Protein AF-A0A1M6E2Q2-F1 (afdb_monomer_lite)

Secondary structure (DSSP, 8-state):
-EE-GGG-EE-PPP----HHHHHHHHHHS-TTSHHHHHHHHHHHHHHHHHHHHTTPPPGGGSPPPSS-HHHHHHHHHHHHTT-

pLDDT: mean 93.16, std 5.12, range [67.94, 98.31]

Radius of gyration: 20.56 Å; chains: 1; bounding box: 41×27×51 Å

Foldseek 3Di:
DDADPPRDDDDDDDDDDDPVVVLVCLCPDDCVDPSSVVSVVVCVVVVVVVCVVVVHDDPVRDDDDPDDPVRVVVVVVVVVVVD

Structure (mmCIF, N/CA/C/O backbone):
data_AF-A0A1M6E2Q2-F1
#
_entry.id   AF-A0A1M6E2Q2-F1
#
loop_
_atom_site.group_PDB
_atom_site.id
_atom_site.type_symbol
_atom_site.label_atom_id
_atom_site.label_alt_id
_atom_site.label_comp_id
_atom_site.label_asym_id
_atom_site.label_entity_id
_atom_site.label_seq_id
_atom_site.pdbx_PDB_ins_code
_atom_site.Cartn_x
_atom_site.Cartn_y
_atom_site.Cartn_z
_atom_site.occupancy
_atom_site.B_iso_or_equiv
_atom_site.auth_seq_id
_atom_site.auth_comp_id
_atom_site.auth_asym_id
_atom_site.auth_atom_id
_atom_site.pdbx_PDB_model_num
ATOM 1 N N . MET A 1 1 ? -12.302 4.218 24.636 1.00 76.81 1 MET A N 1
ATOM 2 C CA . MET A 1 1 ? -13.398 5.215 24.714 1.00 76.81 1 MET A CA 1
ATOM 3 C C . MET A 1 1 ? -13.047 6.336 23.762 1.00 76.81 1 MET A C 1
ATOM 5 O O . MET A 1 1 ? -11.880 6.697 23.734 1.00 76.81 1 MET A O 1
ATOM 9 N N . ILE A 1 2 ? -13.994 6.832 22.970 1.00 82.88 2 ILE A N 1
ATOM 10 C CA . ILE A 1 2 ? -13.780 8.047 22.171 1.00 82.88 2 ILE A CA 1
ATOM 11 C C . ILE A 1 2 ? -14.802 9.107 22.557 1.00 82.88 2 ILE A C 1
ATOM 13 O O . ILE A 1 2 ? -15.948 8.768 22.877 1.00 82.88 2 ILE A O 1
ATOM 17 N N . ASP A 1 3 ? -14.383 10.363 22.492 1.00 85.62 3 ASP A N 1
ATOM 18 C CA . ASP A 1 3 ? -15.258 11.506 22.707 1.00 85.62 3 ASP A CA 1
ATOM 19 C C . ASP A 1 3 ? -16.036 11.825 21.424 1.00 85.62 3 ASP A C 1
ATOM 21 O O . ASP A 1 3 ? -15.511 11.786 20.308 1.00 85.62 3 ASP A O 1
ATOM 25 N N . LEU A 1 4 ? -17.322 12.106 21.591 1.00 85.31 4 LEU A N 1
ATOM 26 C CA . LEU A 1 4 ? -18.252 12.529 20.553 1.00 85.31 4 LEU A CA 1
ATOM 27 C C . LEU A 1 4 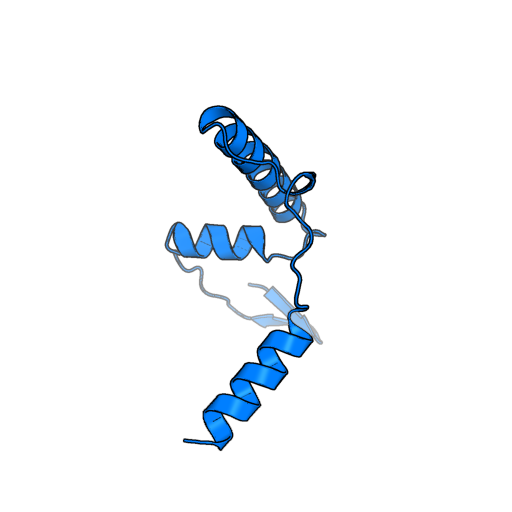? -18.701 13.972 20.818 1.00 85.31 4 LEU A C 1
ATOM 29 O O . LEU A 1 4 ? -18.372 14.592 21.832 1.00 85.31 4 LEU A O 1
ATOM 33 N N . ALA A 1 5 ? -19.497 14.515 19.896 1.00 84.06 5 ALA A N 1
ATOM 34 C CA . ALA A 1 5 ? -20.102 15.828 20.069 1.00 84.06 5 ALA A CA 1
ATOM 35 C C . ALA A 1 5 ? -20.882 15.923 21.396 1.00 84.06 5 ALA A C 1
ATOM 37 O O . ALA A 1 5 ? -21.545 14.972 21.814 1.00 84.06 5 ALA A O 1
ATOM 38 N N . LYS A 1 6 ? -20.832 17.105 22.024 1.00 86.88 6 LYS A N 1
ATOM 39 C CA . LYS A 1 6 ? -21.548 17.433 23.272 1.00 86.88 6 LYS A CA 1
ATOM 40 C C . LYS A 1 6 ? -21.152 16.571 24.486 1.00 86.88 6 LYS A C 1
ATOM 42 O O . LYS A 1 6 ? -21.971 16.355 25.370 1.00 86.88 6 LYS A O 1
ATOM 47 N N . GLY A 1 7 ? -19.911 16.079 24.532 1.00 85.75 7 GLY A N 1
ATOM 48 C CA . GLY A 1 7 ? -19.380 15.337 25.685 1.00 85.75 7 GLY A CA 1
ATOM 49 C C . GLY A 1 7 ? -19.895 13.901 25.811 1.00 85.75 7 GLY A C 1
ATOM 50 O O . GLY A 1 7 ? -19.619 13.236 26.806 1.00 85.75 7 GLY A O 1
ATOM 51 N N . ALA A 1 8 ? -20.635 13.400 24.816 1.00 87.31 8 ALA A N 1
ATOM 52 C CA . ALA A 1 8 ? -21.024 11.998 24.773 1.00 87.31 8 ALA A CA 1
ATOM 53 C C . ALA A 1 8 ? -19.783 11.120 24.562 1.00 87.31 8 ALA A C 1
ATOM 55 O O . ALA A 1 8 ? -18.918 11.446 23.755 1.00 87.31 8 ALA A O 1
ATOM 56 N N . GLN A 1 9 ? -19.705 9.982 25.248 1.00 89.44 9 GLN A N 1
ATOM 57 C CA . GLN A 1 9 ? -18.596 9.044 25.087 1.00 89.44 9 GLN A CA 1
ATOM 58 C C . GLN A 1 9 ? -19.086 7.712 24.534 1.00 89.44 9 GLN A C 1
ATOM 60 O O . GLN A 1 9 ? -20.100 7.171 24.979 1.00 89.44 9 GLN A O 1
ATOM 65 N N . ARG A 1 10 ? -18.343 7.152 23.575 1.00 88.06 10 ARG A N 1
ATOM 66 C CA . ARG A 1 10 ? -18.630 5.829 23.010 1.00 88.06 10 ARG A CA 1
ATOM 67 C C . ARG A 1 10 ? -17.557 4.824 23.404 1.00 88.06 10 ARG A C 1
ATOM 69 O O . ARG A 1 10 ? -16.366 5.021 23.145 1.00 88.06 10 ARG A O 1
ATOM 76 N N . LYS A 1 11 ? -17.997 3.691 23.961 1.00 86.69 11 LYS A N 1
ATOM 77 C CA . LYS A 1 11 ? -17.169 2.484 24.061 1.00 86.69 11 LYS A CA 1
ATOM 78 C C . LYS A 1 11 ? -16.982 1.920 22.656 1.00 86.69 11 LYS A C 1
ATOM 80 O O . LYS A 1 11 ? -17.945 1.525 22.004 1.00 86.69 11 LYS A O 1
ATOM 85 N N . ILE A 1 12 ? -15.742 1.934 22.187 1.00 86.94 12 ILE A N 1
ATOM 86 C CA . ILE A 1 12 ? -15.318 1.214 20.989 1.00 86.94 12 ILE A CA 1
ATOM 87 C C . ILE A 1 12 ? -14.598 -0.032 21.478 1.00 86.94 12 ILE A C 1
ATOM 89 O O . ILE A 1 12 ? -13.770 0.066 22.382 1.00 86.94 12 ILE A O 1
ATOM 93 N N . ALA A 1 13 ? -14.976 -1.182 20.927 1.00 89.06 13 ALA A N 1
ATOM 94 C CA .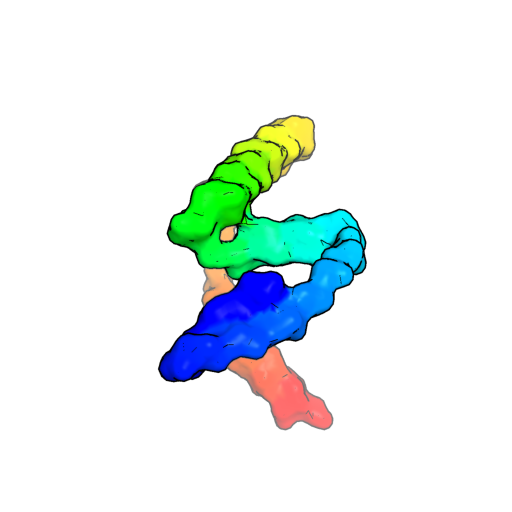 ALA A 1 13 ? -14.322 -2.444 21.222 1.00 89.06 13 ALA A CA 1
ATOM 95 C C . ALA A 1 13 ? -13.010 -2.541 20.443 1.00 89.06 13 ALA A C 1
ATOM 97 O O . ALA A 1 13 ? -12.976 -2.239 19.247 1.00 89.06 13 ALA A O 1
ATOM 98 N N . ASP A 1 14 ? -11.963 -3.007 21.113 1.00 90.94 14 ASP A N 1
ATOM 99 C CA . ASP A 1 14 ? -10.722 -3.374 20.450 1.00 90.94 14 ASP A CA 1
ATOM 100 C C . ASP A 1 14 ? -10.921 -4.702 19.721 1.00 90.94 14 ASP A C 1
ATOM 102 O O . ASP A 1 14 ? -11.369 -5.696 20.298 1.00 90.94 14 ASP A O 1
ATOM 106 N N . ILE A 1 15 ? -10.600 -4.715 18.430 1.00 91.25 15 ILE A N 1
ATOM 107 C CA . ILE A 1 15 ? -10.711 -5.899 17.582 1.00 91.25 15 ILE A CA 1
ATOM 108 C C . ILE A 1 15 ? -9.336 -6.270 17.042 1.00 91.25 15 ILE A C 1
ATOM 110 O O . ILE A 1 15 ? -8.568 -5.417 16.599 1.00 91.25 15 ILE A O 1
ATOM 114 N N . LYS A 1 16 ? -9.020 -7.566 17.061 1.00 94.38 16 LYS A N 1
ATOM 115 C CA . LYS A 1 16 ? -7.828 -8.083 16.387 1.00 94.38 16 LYS A CA 1
ATOM 116 C C . LYS A 1 16 ? -8.127 -8.212 14.901 1.00 94.38 16 LYS A C 1
ATOM 118 O O . LYS A 1 16 ? -9.119 -8.825 14.515 1.00 94.38 16 LYS A O 1
ATOM 123 N N . LEU A 1 17 ? -7.256 -7.647 14.077 1.00 95.19 17 LEU A N 1
ATOM 124 C CA . LEU A 1 17 ? -7.378 -7.676 12.626 1.00 95.19 17 LEU A CA 1
ATOM 125 C C . LEU A 1 17 ? -6.376 -8.659 12.029 1.00 95.19 17 LEU A C 1
ATOM 127 O O . LEU A 1 17 ? -5.320 -8.929 12.606 1.00 95.19 17 LEU A O 1
ATOM 131 N N . SER A 1 18 ? -6.703 -9.195 10.854 1.00 97.50 18 SER A N 1
ATOM 132 C CA . SER A 1 18 ? -5.713 -9.941 10.085 1.00 97.50 18 SER A CA 1
ATOM 133 C C . SER A 1 18 ? -4.630 -8.987 9.587 1.00 97.50 18 SER A C 1
ATOM 135 O O . SER A 1 18 ? -4.879 -7.803 9.349 1.00 97.50 18 SER A O 1
ATOM 137 N N . ARG A 1 19 ? -3.426 -9.519 9.361 1.00 95.50 19 ARG A N 1
ATOM 138 C CA . ARG A 1 19 ? -2.303 -8.745 8.813 1.00 95.50 19 ARG A CA 1
ATOM 139 C C . ARG A 1 19 ? -2.683 -8.017 7.521 1.00 95.50 19 ARG A C 1
ATOM 141 O O . ARG A 1 19 ? -2.318 -6.865 7.336 1.00 95.50 19 ARG A O 1
ATOM 148 N N . TYR A 1 20 ? -3.463 -8.681 6.666 1.00 96.19 20 TYR A N 1
ATOM 149 C CA . TYR A 1 20 ? -3.945 -8.099 5.419 1.00 96.19 20 TYR A CA 1
ATOM 150 C C . TYR A 1 20 ? -4.835 -6.872 5.652 1.00 96.19 20 TYR A C 1
ATOM 152 O O . TYR A 1 20 ? -4.646 -5.848 5.003 1.00 96.19 20 TYR A O 1
ATOM 160 N N . VAL A 1 21 ? -5.760 -6.935 6.615 1.00 97.00 21 VAL A N 1
ATOM 161 C CA . VAL A 1 21 ? -6.608 -5.782 6.948 1.00 97.00 21 VAL A CA 1
ATOM 162 C C . VAL A 1 21 ? -5.775 -4.642 7.540 1.00 97.00 21 VAL A C 1
ATOM 164 O O . VAL A 1 21 ? -6.006 -3.490 7.180 1.00 97.00 21 VAL A O 1
ATOM 167 N N . CYS A 1 22 ? -4.776 -4.939 8.379 1.00 93.94 22 CYS A N 1
ATOM 168 C CA . CYS A 1 22 ? -3.866 -3.913 8.897 1.00 93.94 22 CYS A CA 1
ATOM 169 C C . CYS A 1 22 ? -3.137 -3.172 7.765 1.00 93.94 22 CYS A C 1
ATOM 171 O O . CYS A 1 22 ? -3.133 -1.944 7.759 1.00 93.94 22 CYS A O 1
ATOM 173 N N . TYR A 1 23 ? -2.611 -3.897 6.770 1.00 94.62 23 TYR A N 1
ATOM 174 C CA . TYR A 1 23 ? -1.969 -3.280 5.603 1.00 94.62 23 TYR A CA 1
ATOM 175 C C . TYR A 1 23 ? -2.917 -2.367 4.830 1.00 94.62 23 TYR A C 1
ATOM 177 O O . TYR A 1 23 ? -2.543 -1.254 4.470 1.00 94.62 23 TYR A O 1
ATOM 185 N N . LEU A 1 24 ? -4.159 -2.803 4.606 1.00 95.62 24 LEU A N 1
ATOM 186 C CA . LEU A 1 24 ? -5.149 -1.979 3.914 1.00 95.62 24 LEU A CA 1
ATOM 187 C C . LEU A 1 24 ? -5.462 -0.692 4.685 1.00 95.62 24 LEU A C 1
ATOM 189 O O . LEU A 1 24 ? -5.585 0.362 4.064 1.00 95.62 24 LEU A O 1
ATOM 193 N N . ILE A 1 25 ? -5.572 -0.753 6.013 1.00 94.44 25 ILE A N 1
ATOM 194 C CA . ILE A 1 25 ? -5.811 0.435 6.844 1.00 94.44 25 ILE A CA 1
ATOM 195 C C . ILE A 1 25 ? -4.637 1.411 6.749 1.00 94.44 25 ILE A C 1
ATOM 197 O O . ILE A 1 25 ? -4.857 2.606 6.589 1.00 94.44 25 ILE A O 1
ATOM 201 N N . GLU A 1 26 ? -3.406 0.916 6.823 1.00 95.19 26 GLU A N 1
ATO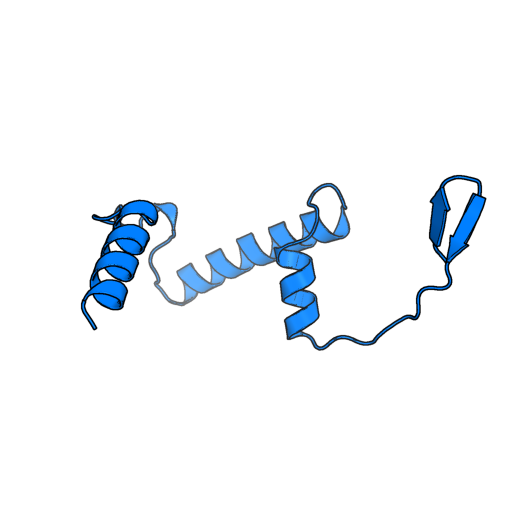M 202 C CA . GLU A 1 26 ? -2.198 1.740 6.757 1.00 95.19 26 GLU A CA 1
ATOM 203 C C . GLU A 1 26 ? -2.041 2.406 5.382 1.00 95.19 26 GLU A C 1
ATOM 205 O O . GLU A 1 26 ? -1.836 3.614 5.287 1.00 95.19 26 GLU A O 1
ATOM 210 N N . MET A 1 27 ? -2.260 1.657 4.299 1.00 93.81 27 MET A N 1
ATOM 211 C CA . MET A 1 27 ? -2.162 2.180 2.932 1.00 93.81 27 MET A CA 1
ATOM 212 C C . MET A 1 27 ? -3.267 3.188 2.580 1.00 93.81 27 MET A C 1
ATOM 214 O O . MET A 1 27 ? -3.026 4.082 1.775 1.00 93.81 27 MET A O 1
ATOM 218 N N . ASN A 1 28 ? -4.463 3.072 3.170 1.00 96.50 28 ASN A N 1
ATOM 219 C CA . ASN A 1 28 ? -5.619 3.929 2.853 1.00 96.50 28 ASN A CA 1
ATOM 220 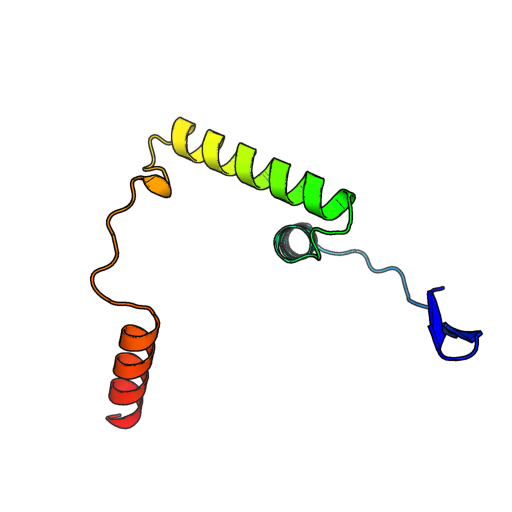C C . ASN A 1 28 ? -5.966 4.938 3.965 1.00 96.50 28 ASN A C 1
ATOM 222 O O . ASN A 1 28 ? -6.975 5.640 3.871 1.00 96.50 28 ASN A O 1
ATOM 226 N N . GLY A 1 29 ? -5.180 4.981 5.041 1.00 95.75 29 GLY A N 1
ATOM 227 C CA . GLY A 1 29 ? -5.434 5.834 6.196 1.00 95.75 29 GLY A CA 1
ATOM 228 C C . GLY A 1 29 ? -5.201 7.321 5.918 1.00 95.75 29 GLY A C 1
ATOM 229 O O . GLY A 1 29 ? -4.577 7.701 4.929 1.00 95.75 29 GLY A O 1
ATOM 230 N N . ASP A 1 30 ? -5.669 8.173 6.837 1.00 97.50 30 ASP A N 1
ATOM 231 C CA . ASP A 1 30 ? -5.407 9.618 6.794 1.00 97.50 30 ASP A CA 1
ATOM 232 C C . ASP A 1 30 ? -3.909 9.899 7.033 1.00 97.50 30 ASP A C 1
ATOM 234 O O . ASP A 1 30 ? -3.433 9.656 8.150 1.00 97.50 30 ASP A O 1
ATOM 238 N N . PRO A 1 31 ? -3.172 10.439 6.043 1.00 97.06 31 PRO A N 1
ATOM 239 C CA . PRO A 1 31 ? -1.736 10.695 6.157 1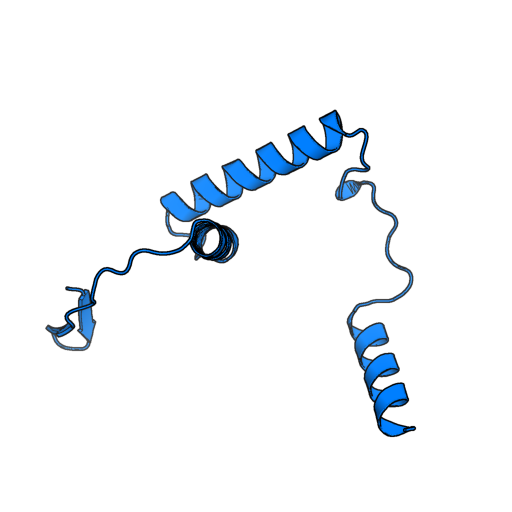.00 97.06 31 PRO A CA 1
ATOM 240 C C . PRO A 1 31 ? -1.393 11.789 7.176 1.00 97.06 31 PRO A C 1
ATOM 242 O O . PRO A 1 31 ? -0.235 11.937 7.546 1.00 97.06 31 PRO A O 1
ATOM 245 N N . ARG A 1 32 ? -2.371 12.554 7.681 1.00 97.44 32 ARG A N 1
ATOM 246 C CA . ARG A 1 32 ? -2.137 13.508 8.780 1.00 97.44 32 ARG A CA 1
ATOM 247 C C . ARG A 1 32 ? -1.868 12.813 10.116 1.00 97.44 32 ARG A C 1
ATOM 249 O O . ARG A 1 32 ? -1.442 13.463 11.065 1.00 97.44 32 ARG A O 1
ATOM 256 N N . LYS A 1 33 ? -2.136 11.508 10.215 1.00 97.00 33 LYS A N 1
ATOM 257 C CA . LYS A 1 33 ? -1.769 10.691 11.373 1.00 97.00 33 LYS A CA 1
ATOM 258 C C . LYS A 1 33 ? -0.351 10.169 11.180 1.00 97.00 33 LYS A C 1
ATOM 260 O O . LYS A 1 33 ? -0.102 9.411 10.249 1.00 97.00 33 LYS A O 1
ATOM 265 N N . GLU A 1 34 ? 0.545 10.511 12.098 1.00 97.12 34 GLU A N 1
ATOM 266 C CA . GLU A 1 34 ? 1.975 10.180 12.015 1.00 97.12 34 GLU A CA 1
ATOM 267 C C . GLU A 1 34 ? 2.247 8.694 11.728 1.00 97.12 34 GLU A C 1
ATOM 269 O O . GLU A 1 34 ? 2.974 8.372 10.793 1.00 97.12 34 GLU A O 1
ATOM 274 N N . ILE A 1 35 ? 1.595 7.781 12.458 1.00 95.31 35 ILE A N 1
ATOM 275 C CA . ILE A 1 35 ? 1.762 6.329 12.264 1.00 95.31 35 ILE A CA 1
ATOM 276 C C . ILE A 1 35 ? 1.400 5.906 10.832 1.00 95.31 35 ILE A C 1
ATOM 278 O O . ILE A 1 35 ? 2.086 5.078 10.239 1.00 95.31 35 ILE A O 1
ATOM 282 N N . ILE A 1 36 ? 0.352 6.498 10.256 1.00 97.44 36 ILE A N 1
ATOM 283 C CA . ILE A 1 36 ? -0.069 6.205 8.883 1.00 97.44 36 ILE A CA 1
ATOM 284 C C . ILE A 1 36 ? 0.951 6.756 7.881 1.00 97.44 36 ILE A C 1
ATOM 286 O O . ILE A 1 36 ? 1.318 6.053 6.945 1.00 97.44 36 ILE A O 1
ATOM 290 N N . ALA A 1 37 ? 1.449 7.979 8.083 1.00 97.62 37 ALA A N 1
ATOM 291 C CA . ALA A 1 37 ? 2.450 8.587 7.203 1.00 97.62 37 ALA A CA 1
ATOM 292 C C . ALA A 1 37 ? 3.769 7.795 7.176 1.00 97.62 37 ALA A C 1
ATOM 294 O O . ALA A 1 37 ? 4.339 7.556 6.106 1.00 97.62 37 ALA A O 1
ATOM 295 N N . LEU A 1 38 ? 4.236 7.354 8.348 1.00 97.44 38 LEU A N 1
ATOM 296 C CA . LEU A 1 38 ? 5.421 6.505 8.474 1.00 97.44 38 LEU A CA 1
ATOM 297 C C . LEU A 1 38 ? 5.212 5.169 7.758 1.00 97.44 38 LEU A C 1
ATOM 299 O O . LEU A 1 38 ? 6.067 4.744 6.982 1.00 97.44 38 LEU A O 1
ATOM 303 N N . GLY A 1 39 ? 4.045 4.558 7.953 1.00 96.56 39 GLY A N 1
ATOM 304 C CA . GLY A 1 39 ? 3.642 3.332 7.280 1.00 96.56 39 GLY A CA 1
ATOM 305 C C . GLY A 1 39 ? 3.629 3.433 5.760 1.00 96.56 39 GLY A C 1
ATOM 306 O O . GLY A 1 39 ? 4.255 2.638 5.057 1.00 96.56 39 GLY A O 1
ATOM 307 N N . GLN A 1 40 ? 2.968 4.461 5.232 1.00 97.31 40 GLN A N 1
ATOM 308 C CA . GLN A 1 40 ? 2.927 4.742 3.797 1.00 97.31 40 GLN A CA 1
ATOM 309 C C . GLN A 1 40 ? 4.333 4.954 3.222 1.00 97.31 40 GLN A C 1
ATOM 311 O O . GLN A 1 40 ? 4.649 4.412 2.162 1.00 97.31 40 GLN A O 1
ATOM 316 N N . THR A 1 41 ? 5.197 5.674 3.944 1.00 97.06 41 THR A N 1
ATOM 317 C CA . THR A 1 41 ? 6.602 5.870 3.555 1.00 97.06 41 THR A CA 1
ATOM 318 C C . THR A 1 41 ? 7.357 4.543 3.516 1.00 97.06 41 THR A C 1
ATOM 320 O O . THR A 1 41 ? 8.029 4.247 2.526 1.00 97.06 41 THR A O 1
ATOM 323 N N . TYR A 1 42 ? 7.209 3.711 4.550 1.00 96.44 42 TYR A N 1
ATOM 324 C CA . TYR A 1 42 ? 7.822 2.386 4.611 1.00 96.44 42 TYR A CA 1
ATOM 325 C C . TYR A 1 42 ? 7.413 1.521 3.414 1.00 96.44 42 TYR A C 1
ATOM 327 O O . TYR A 1 42 ? 8.278 0.980 2.721 1.00 96.44 42 TYR A O 1
ATOM 335 N N . PHE A 1 43 ? 6.113 1.428 3.121 1.00 96.00 43 PHE A N 1
ATOM 336 C CA . PHE A 1 43 ? 5.631 0.626 1.998 1.00 96.00 43 PHE A CA 1
ATOM 337 C C . PHE A 1 43 ? 6.093 1.178 0.652 1.00 96.00 43 PHE A C 1
ATOM 339 O O . PHE A 1 43 ? 6.529 0.396 -0.190 1.00 96.00 43 PHE A O 1
ATOM 346 N N . ALA A 1 44 ? 6.088 2.498 0.456 1.00 95.88 44 ALA A N 1
ATOM 347 C CA . ALA A 1 44 ? 6.591 3.107 -0.772 1.00 95.88 44 ALA A CA 1
ATOM 34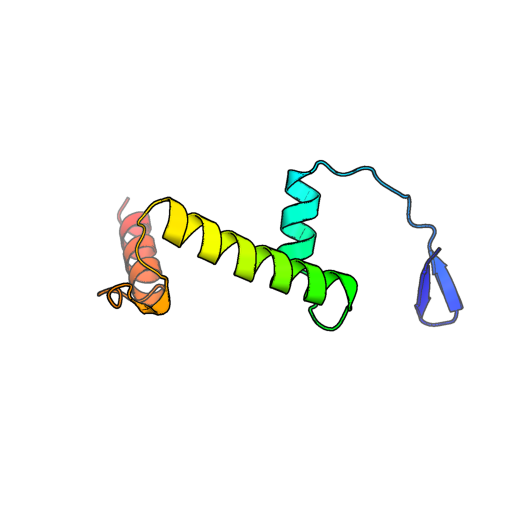8 C C . ALA A 1 44 ? 8.070 2.759 -1.018 1.00 95.88 44 ALA A C 1
ATOM 350 O O . ALA A 1 44 ? 8.434 2.325 -2.115 1.00 95.88 44 ALA A O 1
ATOM 351 N N . VAL A 1 45 ? 8.918 2.883 0.010 1.00 97.06 45 VAL A N 1
ATOM 352 C CA . VAL A 1 45 ? 10.338 2.511 -0.073 1.00 97.06 45 VAL A CA 1
ATOM 353 C C . VAL A 1 45 ? 10.489 1.014 -0.332 1.00 97.06 45 VAL A C 1
ATOM 355 O O . VAL A 1 45 ? 11.217 0.623 -1.247 1.00 97.06 45 VAL A O 1
ATOM 358 N N . LYS A 1 46 ? 9.777 0.167 0.423 1.00 97.19 46 LYS A N 1
ATOM 359 C CA . LYS A 1 46 ? 9.927 -1.284 0.308 1.00 97.19 46 LYS A CA 1
ATOM 360 C C . LYS A 1 46 ? 9.455 -1.807 -1.046 1.00 97.19 46 LYS A C 1
ATOM 362 O O . LYS A 1 46 ? 10.132 -2.643 -1.635 1.00 97.19 46 LYS A O 1
ATOM 367 N N . THR A 1 47 ? 8.354 -1.282 -1.583 1.00 96.62 47 THR A N 1
ATOM 368 C CA . THR A 1 47 ? 7.878 -1.638 -2.925 1.00 96.62 47 THR A CA 1
ATOM 369 C C . THR A 1 47 ? 8.907 -1.277 -3.994 1.00 96.62 47 THR A C 1
ATOM 371 O O . THR A 1 47 ? 9.179 -2.105 -4.858 1.00 96.62 47 THR A O 1
ATOM 374 N N . ARG A 1 48 ? 9.539 -0.097 -3.924 1.00 97.38 48 ARG A N 1
ATOM 375 C CA . ARG A 1 48 ? 10.597 0.289 -4.877 1.00 97.38 48 ARG A CA 1
ATOM 376 C C . ARG A 1 48 ? 11.815 -0.629 -4.787 1.00 97.38 48 ARG A C 1
ATOM 378 O O . ARG A 1 48 ? 12.314 -1.060 -5.821 1.00 97.38 48 ARG A O 1
ATOM 385 N N . GLN A 1 49 ? 12.259 -0.964 -3.575 1.00 98.25 49 GLN A N 1
ATOM 386 C CA . GLN A 1 49 ? 13.349 -1.926 -3.371 1.00 98.25 49 GLN A CA 1
ATOM 387 C C . GLN A 1 49 ? 13.022 -3.273 -4.020 1.00 98.25 49 GLN A C 1
ATOM 389 O O . GLN A 1 49 ? 13.813 -3.773 -4.809 1.00 98.25 49 GLN A O 1
ATOM 394 N N . THR A 1 50 ? 11.825 -3.811 -3.779 1.00 98.25 50 THR A N 1
ATOM 395 C CA . THR A 1 50 ? 11.392 -5.084 -4.372 1.00 98.25 50 THR A CA 1
ATOM 396 C C . THR A 1 50 ? 11.280 -5.010 -5.898 1.00 98.25 50 THR A C 1
ATOM 398 O O . THR A 1 50 ? 11.696 -5.944 -6.574 1.00 98.25 50 THR A O 1
ATOM 401 N N . ILE A 1 51 ? 10.778 -3.910 -6.475 1.00 98.00 51 ILE A N 1
ATOM 402 C CA . ILE A 1 51 ? 10.763 -3.732 -7.939 1.00 98.00 51 ILE A CA 1
ATOM 403 C C . ILE A 1 51 ? 12.190 -3.798 -8.497 1.00 98.00 51 ILE A C 1
ATOM 405 O O . ILE A 1 51 ? 12.413 -4.499 -9.479 1.00 98.00 51 ILE A O 1
ATOM 409 N N . ALA A 1 52 ? 13.153 -3.126 -7.860 1.00 97.31 52 ALA A N 1
ATOM 410 C CA . ALA A 1 52 ? 14.552 -3.165 -8.280 1.00 97.31 52 ALA A CA 1
ATOM 411 C C . ALA A 1 52 ? 15.168 -4.569 -8.134 1.00 97.31 52 ALA A C 1
ATOM 413 O O . ALA A 1 52 ? 15.808 -5.050 -9.065 1.00 97.31 52 ALA A O 1
ATOM 414 N N . GLU A 1 53 ? 14.934 -5.241 -7.003 1.00 98.31 53 GLU A N 1
ATOM 415 C CA . GLU A 1 53 ? 15.401 -6.611 -6.730 1.00 98.31 53 GLU A CA 1
ATOM 416 C C . GLU A 1 53 ? 14.875 -7.619 -7.765 1.00 98.31 53 GLU A C 1
ATOM 418 O O . GLU A 1 53 ? 15.602 -8.517 -8.182 1.00 98.31 53 GLU A O 1
ATOM 423 N N . LEU A 1 54 ? 13.624 -7.459 -8.206 1.00 98.31 54 LEU A N 1
ATOM 424 C CA . LEU A 1 54 ? 12.990 -8.325 -9.205 1.00 98.31 54 LEU A CA 1
ATOM 425 C C . LEU A 1 54 ? 13.280 -7.904 -10.658 1.00 98.31 54 LEU A C 1
ATOM 427 O O . LEU A 1 54 ? 12.767 -8.536 -11.580 1.00 98.31 54 LEU A O 1
ATOM 431 N N . GLY A 1 55 ? 14.054 -6.835 -10.883 1.00 97.31 55 GLY A N 1
ATOM 432 C CA . GLY A 1 55 ? 14.316 -6.294 -12.223 1.00 97.31 55 GLY A CA 1
ATOM 433 C C . GLY A 1 55 ? 13.075 -5.717 -12.918 1.00 97.31 55 GLY A C 1
ATOM 434 O O . GLY A 1 55 ? 13.009 -5.676 -14.146 1.00 97.31 55 GLY A O 1
ATOM 435 N N . GLY A 1 56 ? 12.066 -5.307 -12.149 1.00 96.44 56 GLY A N 1
ATOM 436 C CA . GLY A 1 56 ? 10.828 -4.733 -12.661 1.00 96.44 56 GLY A CA 1
ATOM 437 C C . GLY A 1 56 ? 10.979 -3.283 -13.129 1.00 96.44 56 GLY A C 1
ATOM 438 O O . GLY A 1 56 ? 11.901 -2.559 -12.753 1.00 96.44 56 GLY A O 1
ATOM 439 N N . THR A 1 57 ? 10.025 -2.827 -13.938 1.00 96.56 57 THR A N 1
ATOM 440 C CA . THR A 1 57 ? 9.951 -1.426 -14.370 1.00 96.56 57 THR A CA 1
ATOM 441 C C . THR A 1 57 ? 9.365 -0.554 -13.262 1.00 96.56 57 THR A C 1
ATOM 443 O O . THR A 1 57 ? 8.297 -0.846 -12.724 1.00 96.56 57 THR A O 1
ATOM 446 N N . MET A 1 58 ? 10.050 0.544 -12.937 1.00 96.56 58 MET A N 1
ATOM 447 C CA . MET A 1 58 ? 9.553 1.522 -11.967 1.00 96.56 58 MET A CA 1
ATOM 448 C C . MET A 1 58 ? 8.291 2.239 -12.476 1.00 96.56 58 MET A C 1
ATOM 450 O O . MET A 1 58 ? 8.184 2.466 -13.683 1.00 96.56 58 MET A O 1
ATOM 454 N N . PRO A 1 59 ? 7.366 2.654 -11.587 1.00 91.94 59 PRO A N 1
ATOM 455 C CA . PRO A 1 59 ? 6.125 3.321 -11.980 1.00 91.94 59 PRO A CA 1
ATOM 456 C C . PRO A 1 59 ? 6.322 4.563 -12.857 1.00 91.94 59 PRO A C 1
ATOM 458 O O . PRO A 1 59 ? 5.570 4.763 -13.804 1.00 91.94 59 PRO A O 1
ATOM 461 N N . GLU A 1 60 ? 7.353 5.364 -12.580 1.00 93.38 60 GLU A N 1
ATOM 462 C CA . GLU A 1 60 ? 7.720 6.552 -13.362 1.00 93.38 60 GLU A CA 1
ATOM 463 C C . GLU A 1 60 ? 8.167 6.241 -14.800 1.00 93.38 60 GLU A C 1
ATOM 465 O O . GLU A 1 60 ? 8.093 7.108 -15.666 1.00 93.38 60 GLU A O 1
ATOM 470 N N . ASN A 1 61 ? 8.587 5.001 -15.059 1.00 95.25 61 ASN A N 1
ATOM 471 C CA . ASN A 1 61 ? 9.066 4.534 -16.359 1.00 95.25 61 ASN A CA 1
ATOM 472 C C . ASN A 1 61 ? 8.018 3.686 -17.097 1.00 95.25 61 ASN A C 1
ATOM 474 O O . ASN A 1 61 ? 8.308 3.142 -18.164 1.00 95.25 61 ASN A O 1
ATOM 478 N N . LEU A 1 62 ? 6.816 3.522 -16.534 1.00 92.44 62 LEU A N 1
ATOM 479 C CA . LEU A 1 62 ? 5.743 2.798 -17.205 1.00 92.44 62 LEU A CA 1
ATOM 480 C C . LEU A 1 62 ? 5.227 3.604 -18.406 1.00 92.44 62 LEU A C 1
ATOM 482 O O . LEU A 1 62 ? 5.093 4.829 -18.320 1.00 92.44 62 LEU A O 1
ATOM 486 N N . PRO A 1 63 ? 4.886 2.940 -19.525 1.00 93.12 63 PRO A N 1
ATOM 487 C CA . PRO A 1 63 ? 4.280 3.623 -20.655 1.00 93.12 63 PRO A CA 1
ATOM 488 C C . PRO A 1 63 ? 2.942 4.237 -20.238 1.00 93.12 63 PRO A C 1
ATOM 490 O O . PRO A 1 63 ? 2.179 3.656 -19.460 1.00 93.12 63 PRO A O 1
ATOM 493 N N . THR A 1 64 ? 2.630 5.408 -20.794 1.00 89.62 64 THR A N 1
ATOM 494 C CA . THR A 1 64 ? 1.312 6.015 -20.585 1.00 89.62 64 THR A CA 1
ATOM 495 C C . THR A 1 64 ? 0.246 5.106 -21.206 1.00 89.62 64 THR A C 1
ATOM 497 O O . THR A 1 64 ? 0.350 4.787 -22.392 1.00 89.62 64 THR A O 1
ATOM 500 N N . PRO A 1 65 ? -0.784 4.682 -20.452 1.00 90.00 65 PRO A N 1
ATOM 501 C CA . PRO A 1 65 ? -1.842 3.845 -21.004 1.00 90.00 65 PRO A CA 1
ATOM 502 C C . PRO A 1 65 ? -2.579 4.551 -22.148 1.00 90.00 65 PRO A C 1
ATOM 504 O O . PRO A 1 65 ? -2.993 5.700 -22.000 1.00 90.00 65 PRO A O 1
ATOM 507 N N . GLU A 1 66 ? -2.834 3.842 -23.252 1.00 91.38 66 GLU A N 1
ATOM 508 C CA . GLU A 1 66 ? -3.551 4.390 -24.420 1.00 91.38 66 GLU A CA 1
ATOM 509 C C . GLU A 1 66 ? -4.966 4.884 -24.080 1.00 91.38 66 GLU A C 1
ATOM 511 O O . GLU A 1 66 ? -5.485 5.824 -24.682 1.00 91.38 66 GLU A O 1
ATOM 516 N N . LYS A 1 67 ? -5.621 4.236 -23.108 1.00 92.12 67 LYS A N 1
ATOM 517 C CA . LYS A 1 67 ? -6.987 4.559 -22.688 1.00 92.12 67 LYS A CA 1
ATOM 518 C C . LYS A 1 67 ? -7.020 4.998 -21.236 1.00 92.12 67 LYS A C 1
ATOM 520 O O . LYS A 1 67 ? -6.595 4.278 -20.336 1.00 92.12 67 LYS A O 1
ATOM 525 N N . SER A 1 68 ? -7.657 6.141 -20.997 1.00 91.31 68 SER A N 1
ATOM 526 C CA . SER A 1 68 ? -7.969 6.578 -19.638 1.00 91.31 68 SER A CA 1
ATOM 527 C C . SER A 1 68 ? -8.996 5.655 -18.971 1.00 91.31 68 SER A C 1
ATOM 529 O O . SER A 1 68 ? -9.879 5.086 -19.622 1.00 91.31 68 SER A O 1
ATOM 531 N N . ALA A 1 69 ? -8.961 5.585 -17.638 1.00 91.31 69 ALA A N 1
ATOM 532 C CA . ALA A 1 69 ? -9.933 4.827 -16.846 1.00 91.31 69 ALA A CA 1
ATOM 533 C C . ALA A 1 69 ? -11.397 5.208 -17.159 1.00 91.31 69 ALA A C 1
ATOM 535 O O . ALA A 1 69 ? -12.290 4.359 -17.135 1.00 91.31 69 ALA A O 1
ATOM 536 N N . LYS A 1 70 ? -11.655 6.476 -17.518 1.00 91.94 70 LYS A N 1
ATOM 537 C CA . LYS A 1 70 ? -12.984 6.952 -17.935 1.00 91.94 70 LYS A CA 1
ATOM 538 C C . LYS A 1 70 ? -13.447 6.285 -19.233 1.00 91.94 70 LYS A C 1
ATOM 540 O O . LYS A 1 70 ? -14.599 5.853 -19.317 1.00 91.94 70 LYS A O 1
ATOM 545 N N . LEU A 1 71 ? -12.561 6.182 -20.227 1.00 92.94 71 LEU A N 1
ATOM 546 C CA . LEU A 1 71 ? -12.860 5.521 -21.501 1.00 92.94 71 LEU A CA 1
ATOM 547 C C . LEU A 1 71 ? -13.109 4.029 -21.291 1.00 92.94 71 LEU A C 1
ATOM 549 O O . LEU A 1 71 ? -14.123 3.515 -21.761 1.00 92.94 71 LEU A O 1
ATOM 553 N N . LEU A 1 72 ? -12.265 3.370 -20.493 1.00 92.19 72 LEU A N 1
ATOM 554 C CA . LEU A 1 72 ? -12.442 1.962 -20.129 1.00 92.19 72 LEU A CA 1
ATOM 555 C C . LEU A 1 72 ? -13.798 1.718 -19.449 1.00 92.19 72 LEU A C 1
ATOM 557 O O . LEU A 1 72 ? -14.523 0.792 -19.815 1.00 92.19 72 LEU A O 1
ATOM 561 N N . LYS A 1 73 ? -14.199 2.589 -18.510 1.00 93.69 73 LYS A N 1
ATOM 562 C CA . LYS A 1 73 ? -15.515 2.514 -17.856 1.00 93.69 73 LYS A CA 1
ATOM 563 C C . LYS A 1 73 ? -16.658 2.658 -18.866 1.00 93.69 73 LYS A C 1
ATOM 565 O O . LYS A 1 73 ? -17.604 1.873 -18.826 1.00 93.69 73 LYS A O 1
ATOM 570 N N . LYS A 1 74 ? -16.569 3.624 -19.786 1.00 94.62 74 LYS A N 1
ATOM 571 C CA . LYS A 1 74 ? -17.583 3.853 -20.830 1.00 94.62 74 LYS A CA 1
ATOM 572 C C . LYS A 1 74 ? -17.710 2.655 -21.774 1.00 94.62 74 LYS A C 1
ATOM 574 O O . LYS A 1 74 ? -18.825 2.247 -22.088 1.00 94.62 74 LYS A O 1
ATOM 579 N N . GLU A 1 75 ? -16.593 2.076 -22.207 1.00 93.31 75 GLU A N 1
ATOM 580 C CA . GLU A 1 75 ? -16.581 0.874 -23.048 1.00 93.31 75 GLU A CA 1
ATOM 581 C C . GLU A 1 75 ? -17.182 -0.331 -22.324 1.00 93.31 75 GLU A C 1
ATOM 583 O O . GLU A 1 75 ? -18.005 -1.045 -22.900 1.00 93.31 75 GLU A O 1
ATOM 588 N N . ARG A 1 76 ? -16.837 -0.525 -21.045 1.00 94.56 76 ARG A N 1
ATOM 589 C CA . ARG A 1 76 ? -17.401 -1.601 -20.223 1.00 94.56 76 ARG A CA 1
ATOM 590 C C . ARG A 1 76 ? -18.917 -1.465 -20.081 1.00 94.56 76 ARG A C 1
ATOM 592 O O . ARG A 1 76 ? -19.619 -2.447 -20.289 1.00 94.56 76 ARG A O 1
ATOM 599 N N . LEU A 1 77 ? -19.423 -0.263 -19.797 1.00 94.62 77 LEU A N 1
ATOM 600 C CA . LEU A 1 77 ? -20.866 -0.000 -19.703 1.00 94.62 77 LEU A CA 1
ATOM 601 C C . LEU A 1 77 ? -21.585 -0.284 -21.028 1.00 94.62 77 LEU A C 1
ATOM 603 O O . LEU A 1 77 ? -22.607 -0.961 -21.032 1.00 94.62 77 LEU A O 1
ATOM 607 N N . LYS A 1 78 ? -21.016 0.155 -22.160 1.00 94.06 78 LYS A N 1
ATOM 608 C CA . LYS A 1 78 ? -21.559 -0.151 -23.495 1.00 94.06 78 LYS A CA 1
ATOM 609 C C . LYS A 1 78 ? -21.582 -1.652 -23.793 1.00 94.06 78 LYS A C 1
ATOM 611 O O . LYS A 1 78 ? -22.508 -2.114 -24.445 1.00 94.06 78 LYS A O 1
ATOM 616 N N . ARG A 1 79 ? -20.567 -2.407 -23.356 1.00 93.38 79 ARG A N 1
ATOM 617 C CA . ARG A 1 79 ? -20.518 -3.869 -23.525 1.00 93.38 79 ARG A CA 1
ATOM 618 C C . ARG A 1 79 ? -21.558 -4.584 -22.668 1.00 93.38 79 ARG A C 1
ATOM 620 O O . ARG A 1 79 ? -22.161 -5.529 -23.153 1.00 93.38 79 ARG A O 1
ATOM 627 N N . VAL A 1 80 ? -21.761 -4.140 -21.426 1.00 93.75 80 VAL A N 1
ATOM 628 C CA . VAL A 1 80 ? -22.783 -4.708 -20.532 1.00 93.75 80 VAL A CA 1
ATOM 629 C C . VAL A 1 80 ? -24.187 -4.416 -21.057 1.00 93.75 80 VAL A C 1
ATOM 631 O O . VAL A 1 80 ? -24.998 -5.321 -21.083 1.00 93.75 80 VAL A O 1
ATOM 634 N N . ALA A 1 81 ? -24.453 -3.204 -21.554 1.00 89.44 81 ALA A N 1
ATOM 635 C CA . ALA A 1 81 ? -25.765 -2.828 -22.095 1.00 89.44 81 ALA A CA 1
ATOM 636 C C . ALA A 1 81 ? -26.124 -3.488 -23.444 1.00 89.44 81 ALA A C 1
ATOM 638 O O . ALA A 1 81 ? -27.244 -3.337 -23.917 1.00 89.44 81 ALA A O 1
ATOM 639 N N . ARG A 1 82 ? -25.162 -4.147 -24.104 1.00 84.88 82 ARG A N 1
ATOM 640 C CA . ARG A 1 82 ? -25.362 -4.889 -25.363 1.00 84.88 82 ARG A CA 1
ATOM 641 C C . ARG A 1 82 ? -25.570 -6.395 -25.151 1.00 84.88 82 ARG A C 1
ATOM 643 O O . ARG A 1 82 ? -25.759 -7.096 -26.140 1.00 84.88 82 ARG A O 1
ATOM 650 N N . LYS A 1 83 ? -25.450 -6.882 -23.915 1.00 67.94 83 LYS A N 1
ATOM 651 C CA . LYS A 1 83 ? -25.789 -8.252 -23.511 1.00 67.94 83 LYS A CA 1
ATOM 652 C C . LYS A 1 83 ? -27.171 -8.256 -22.881 1.00 67.94 83 LYS A C 1
ATOM 654 O O . LYS A 1 83 ? -27.845 -9.289 -23.042 1.00 67.94 83 LYS A O 1
#

Sequence (83 aa):
MIDLAKGAQRKIADIKLSRYVCYLIEMNGDPRKEIIALGQTYFAVKTRQTIAELGGTMPENLPTPEKSAKLLKKERLKRVARK